Protein AF-A0A961USR7-F1 (afdb_monomer)

Mean predicted aligned error: 4.66 Å

Secondary structure (DSSP, 8-state):
-HHHHHHHHHTT-----EEEE-HHHHH-HHHHHHHHHHHHHTT-SEEEE---SSHHHHHHHHHHS-SEEEEE--TTSSS----HHHHHHHT-SEEE-TTHHHHHHHHHHHHHHHHHHHT-HHHHHHTSPPHHHHHHHTTHHHHHHHHHTT-S----

Foldseek 3Di:
DLLVVVVVCVVPNDDAAEDEDACCVVPNLVVLLVVQQVSVVSPHQEYEYPQDQDLVSLLVSQVSHDHAYEAEDEVVGRDDPDDPVSSVVSPHPYYDHPCPVVVVVVVLVVQLVVCVVVVPPPSNVVSDDDPVVVCVVVCVVVVCVVCVVVCPDDDD

Sequence (156 aa):
RIRAAVDARNEGTDILILARTDARHEHGLGEAISRAAKFRELGADILFVEAPKSVDEMRTICSELPGWQMANIVEGGETPDLSADELQDIGYVIAAYPLSLMAAAMRAMTGVLGALRDGDTQARQSMLMDFAELRQRVGFEDYYEQSARYRSSARD

Solvent-accessible surface area (backbone atoms only — not comparable to full-atom values): 9064 Å² total; per-residue (Å²): 107,64,49,60,53,40,53,58,31,73,75,76,50,97,72,86,44,72,41,76,40,66,40,25,83,85,63,34,63,68,52,25,50,54,50,48,46,51,38,38,77,45,58,37,52,31,38,28,70,46,67,42,73,38,71,66,51,48,36,48,50,46,72,75,42,84,74,42,34,40,46,72,43,46,89,92,52,64,27,70,86,65,54,73,68,58,40,42,76,51,52,36,79,43,76,42,60,85,50,57,66,57,53,53,50,51,53,51,52,53,51,45,52,49,23,61,76,72,67,37,61,66,66,34,57,74,74,52,78,55,72,67,59,48,42,55,76,74,40,52,61,64,52,51,61,62,49,58,82,68,62,87,67,83,85,131

pLDDT: mean 95.27, std 7.88, range [44.53, 98.62]

Nearest PDB structures (foldseek):
  4iqe-assembly1_A  TM=8.958E-01  e=7.837E-12  Bacillus anthracis
  4iqd-assembly1_A  TM=8.641E-01  e=2.434E-11  Bacillus anthracis
  1oqf-assembly1_A  TM=8.936E-01  e=8.049E-11  Escherichia coli
  4iqe-assembly1_B  TM=9.123E-01  e=1.511E-10  Bacillus anthracis
  6t4v-assembly1_C  TM=8.775E-01  e=1.825E-10  Pseudomonas aeruginosa PAO1

Structure (mmCIF, N/CA/C/O backbone):
data_AF-A0A961USR7-F1
#
_entry.id   AF-A0A961USR7-F1
#
loop_
_atom_site.group_PDB
_atom_site.id
_atom_site.type_symbol
_atom_site.label_atom_id
_atom_site.label_alt_id
_atom_site.label_comp_id
_atom_site.label_asym_id
_atom_site.label_entity_id
_atom_site.label_seq_id
_atom_site.pdbx_PDB_ins_code
_atom_site.Cartn_x
_atom_site.Cartn_y
_atom_site.Cartn_z
_atom_site.occupancy
_atom_site.B_iso_or_equiv
_atom_site.auth_seq_id
_atom_site.auth_comp_id
_atom_site.auth_asym_id
_atom_site.auth_atom_id
_atom_site.pdbx_PDB_model_num
ATOM 1 N N . ARG A 1 1 ? -8.220 14.836 14.916 1.00 97.06 1 ARG A N 1
ATOM 2 C CA . ARG A 1 1 ? -7.868 14.395 13.544 1.00 97.06 1 ARG A CA 1
ATOM 3 C C . ARG A 1 1 ? -8.864 13.356 13.048 1.00 97.06 1 ARG A C 1
ATOM 5 O O . ARG A 1 1 ? -9.674 13.727 12.223 1.00 97.06 1 ARG A O 1
ATOM 12 N N . ILE A 1 2 ? -8.900 12.142 13.611 1.00 98.06 2 ILE A N 1
ATOM 13 C CA . ILE A 1 2 ? -9.822 11.075 13.159 1.00 98.06 2 ILE A CA 1
ATOM 14 C C . ILE A 1 2 ? -11.286 11.511 13.197 1.00 98.06 2 ILE A C 1
ATOM 16 O O . ILE A 1 2 ? -11.930 11.485 12.161 1.00 98.06 2 ILE A O 1
ATOM 20 N N . ARG A 1 3 ? -11.773 12.014 14.342 1.00 98.06 3 ARG A N 1
ATOM 21 C CA . ARG A 1 3 ? -13.155 12.512 14.449 1.00 98.06 3 ARG A CA 1
ATOM 22 C C . ARG A 1 3 ? -13.490 13.556 13.381 1.00 98.06 3 ARG A C 1
ATOM 24 O O . ARG A 1 3 ? -14.493 13.418 12.715 1.00 98.06 3 ARG A O 1
ATOM 31 N N . ALA A 1 4 ? -12.601 14.521 13.148 1.00 98.12 4 ALA A N 1
ATOM 32 C CA . ALA A 1 4 ? -12.808 15.538 12.115 1.00 98.12 4 ALA A CA 1
ATOM 33 C C . ALA A 1 4 ? -12.888 14.944 10.693 1.00 98.12 4 ALA A C 1
ATOM 35 O O . ALA A 1 4 ? -13.681 15.412 9.888 1.00 98.12 4 ALA A O 1
ATOM 36 N N . ALA A 1 5 ? -12.096 13.910 10.383 1.00 98.19 5 ALA A N 1
ATOM 37 C CA . ALA A 1 5 ? -12.172 13.219 9.093 1.00 98.19 5 ALA A CA 1
ATOM 38 C C . ALA A 1 5 ? -13.467 12.397 8.954 1.00 98.19 5 ALA A C 1
ATOM 40 O O . ALA A 1 5 ? -14.070 12.371 7.887 1.00 98.19 5 ALA A O 1
ATOM 41 N N . VAL A 1 6 ? -13.908 11.765 10.044 1.00 98.19 6 VAL A N 1
ATOM 42 C CA . VAL A 1 6 ? -15.180 11.034 10.113 1.00 98.19 6 VAL A CA 1
ATOM 43 C C . VAL A 1 6 ? -16.370 11.981 9.965 1.00 98.19 6 VAL A C 1
ATOM 45 O O . VAL A 1 6 ? -17.275 11.683 9.192 1.00 98.19 6 VAL A O 1
ATOM 48 N N . ASP A 1 7 ? -16.354 13.129 10.645 1.00 97.88 7 ASP A N 1
ATOM 49 C CA . ASP A 1 7 ? -17.393 14.155 10.536 1.00 97.88 7 ASP A CA 1
ATOM 50 C C . ASP A 1 7 ? -17.496 14.650 9.083 1.00 97.88 7 ASP A C 1
ATOM 52 O O . ASP A 1 7 ? -18.576 14.604 8.504 1.00 97.88 7 ASP A O 1
ATOM 56 N N . ALA A 1 8 ? -16.362 14.985 8.451 1.00 97.25 8 ALA A N 1
ATOM 57 C CA . ALA A 1 8 ? -16.320 15.409 7.049 1.00 97.25 8 ALA A CA 1
ATOM 58 C C . ALA A 1 8 ? -16.813 14.325 6.071 1.00 97.25 8 ALA A C 1
ATOM 60 O O . ALA A 1 8 ? -17.526 14.624 5.115 1.00 97.25 8 ALA A O 1
ATOM 61 N N . ARG A 1 9 ? -16.481 13.047 6.304 1.00 97.19 9 ARG A N 1
ATOM 62 C CA . ARG A 1 9 ? -17.043 11.935 5.519 1.00 97.19 9 ARG A CA 1
ATOM 63 C C . ARG A 1 9 ? -18.568 11.892 5.656 1.00 97.19 9 ARG A C 1
ATOM 65 O O . ARG A 1 9 ? -19.274 11.784 4.656 1.00 97.19 9 ARG A O 1
ATOM 72 N N . ASN A 1 10 ? -19.077 12.015 6.881 1.00 96.62 10 ASN A N 1
ATOM 73 C CA . ASN A 1 10 ? -20.507 11.920 7.179 1.00 96.62 10 ASN A CA 1
ATOM 74 C C . ASN A 1 10 ? -21.339 13.092 6.606 1.00 96.62 10 ASN A C 1
ATOM 76 O O . ASN A 1 10 ? -22.565 13.001 6.595 1.00 96.62 10 ASN A O 1
ATOM 80 N N . GLU A 1 11 ? -20.710 14.152 6.083 1.00 97.38 11 GLU A N 1
ATOM 81 C CA . GLU A 1 11 ? -21.374 15.234 5.334 1.00 97.38 11 GLU A CA 1
ATOM 82 C C . GLU A 1 11 ? -21.745 14.850 3.885 1.00 97.38 11 GLU A C 1
ATOM 84 O O . GLU A 1 11 ? -22.398 15.630 3.193 1.00 97.38 11 GLU A O 1
ATOM 89 N N . GLY A 1 12 ? -21.385 13.643 3.425 1.00 95.25 12 GLY A N 1
ATOM 90 C CA . GLY A 1 12 ? -21.848 13.087 2.144 1.00 95.25 12 GLY A CA 1
ATOM 91 C C . GLY A 1 12 ? -20.755 12.515 1.240 1.00 95.25 12 GLY A C 1
ATOM 92 O O . GLY A 1 12 ? -20.997 12.328 0.050 1.00 95.25 12 GLY A O 1
ATOM 93 N N . THR A 1 13 ? -19.560 12.248 1.772 1.00 93.69 13 THR A N 1
ATOM 94 C CA . THR A 1 13 ? -18.461 11.648 1.003 1.00 93.69 13 THR A CA 1
ATOM 95 C C . THR A 1 13 ? -18.423 10.134 1.217 1.00 93.69 13 THR A C 1
ATOM 97 O O . THR A 1 13 ? -18.492 9.669 2.352 1.00 93.69 13 THR A O 1
ATOM 100 N N . ASP A 1 14 ? -18.245 9.366 0.143 1.00 95.06 14 ASP A N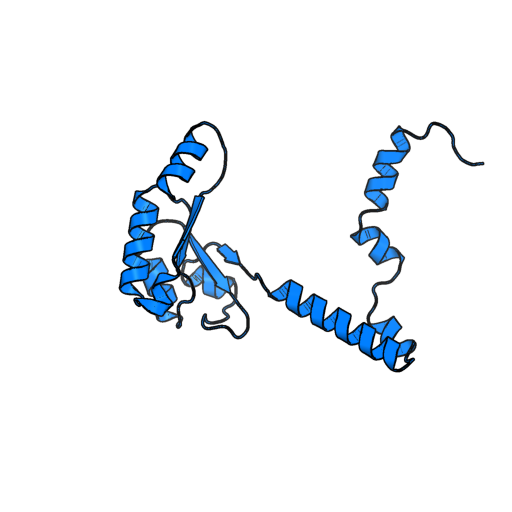 1
ATOM 101 C CA . ASP A 1 14 ? -18.074 7.909 0.195 1.00 95.06 14 ASP A CA 1
ATOM 102 C C . ASP A 1 14 ? -16.582 7.531 0.192 1.00 95.06 14 ASP A C 1
ATOM 104 O O . ASP A 1 14 ? -15.994 7.216 -0.843 1.00 95.06 14 ASP A O 1
ATOM 108 N N . ILE A 1 15 ? -15.931 7.669 1.352 1.00 97.19 15 ILE A N 1
ATOM 109 C CA . ILE A 1 15 ? -14.518 7.305 1.561 1.00 97.19 15 ILE A CA 1
ATOM 110 C C . ILE A 1 15 ? -14.340 6.502 2.847 1.00 97.19 15 ILE A C 1
ATOM 112 O O . ILE A 1 15 ? -15.050 6.713 3.828 1.00 97.19 15 ILE A O 1
ATOM 116 N N . LEU A 1 16 ? -13.332 5.631 2.874 1.00 97.19 16 LEU A N 1
ATOM 117 C CA . LEU A 1 16 ? -12.905 4.942 4.092 1.00 97.19 16 LEU A CA 1
ATOM 118 C C . LEU A 1 16 ? -11.881 5.779 4.864 1.00 97.19 16 LEU A C 1
ATOM 120 O O . LEU A 1 16 ? -10.992 6.401 4.279 1.00 97.19 16 LEU A O 1
ATOM 124 N N . ILE A 1 17 ? -11.973 5.757 6.193 1.00 98.25 17 ILE A N 1
ATOM 125 C CA . ILE A 1 17 ? -11.028 6.410 7.098 1.00 98.25 17 ILE A CA 1
ATOM 126 C C . ILE A 1 17 ? -10.056 5.372 7.651 1.00 98.25 17 ILE A C 1
ATOM 128 O O . ILE A 1 17 ? -10.408 4.558 8.507 1.00 98.25 17 ILE A O 1
ATOM 132 N N . LEU A 1 18 ? -8.805 5.450 7.198 1.00 98.38 18 LEU A N 1
ATOM 133 C CA . LEU A 1 18 ? -7.692 4.691 7.754 1.00 98.38 18 LEU A CA 1
ATOM 134 C C . LEU A 1 18 ? -6.983 5.496 8.845 1.00 98.38 18 LEU A C 1
ATOM 136 O O . LEU A 1 18 ? -6.546 6.625 8.618 1.00 98.38 18 LEU A O 1
ATOM 140 N N . ALA A 1 19 ? -6.827 4.901 10.026 1.00 98.38 19 ALA A N 1
ATOM 141 C CA . ALA A 1 19 ? -6.136 5.513 11.151 1.00 98.38 19 ALA A CA 1
ATOM 142 C C . ALA A 1 19 ? -4.829 4.779 11.480 1.00 98.38 19 ALA A C 1
ATOM 144 O O . ALA A 1 19 ? -4.834 3.621 11.899 1.00 98.38 19 ALA A O 1
ATOM 145 N N . ARG A 1 20 ? -3.710 5.494 11.315 1.00 98.50 20 ARG A N 1
ATOM 146 C CA . ARG A 1 20 ? -2.347 5.012 11.572 1.00 98.50 20 ARG A CA 1
ATOM 147 C C . ARG A 1 20 ? -1.842 5.427 12.952 1.00 98.50 20 ARG A C 1
ATOM 149 O O . ARG A 1 20 ? -2.028 6.578 13.355 1.00 98.50 20 ARG A O 1
ATOM 156 N N . THR A 1 21 ? -1.144 4.523 13.639 1.00 98.31 21 THR A N 1
ATOM 157 C CA . THR A 1 21 ? -0.298 4.849 14.796 1.00 98.31 21 THR A CA 1
ATOM 158 C C . THR A 1 21 ? 1.123 4.323 14.623 1.00 98.31 21 THR A C 1
ATOM 160 O O . THR A 1 21 ? 1.326 3.159 14.297 1.00 98.31 21 THR A O 1
ATOM 163 N N . ASP A 1 22 ? 2.096 5.182 14.917 1.00 98.00 22 ASP A N 1
ATOM 164 C CA . ASP A 1 22 ? 3.530 4.867 14.974 1.00 98.00 22 ASP A CA 1
ATOM 165 C C . ASP A 1 22 ? 4.019 4.662 16.418 1.00 98.00 22 ASP A C 1
ATOM 167 O O . ASP A 1 22 ? 5.209 4.502 16.682 1.00 98.00 22 ASP A O 1
ATOM 171 N N . ALA A 1 23 ? 3.092 4.655 17.385 1.00 98.06 23 ALA A N 1
ATOM 172 C CA . ALA A 1 23 ? 3.406 4.603 18.812 1.00 98.06 23 ALA A CA 1
ATOM 173 C C . ALA A 1 23 ? 4.173 3.345 19.222 1.00 98.06 23 ALA A C 1
ATOM 175 O O . ALA A 1 23 ? 4.816 3.338 20.269 1.00 98.06 23 ALA A O 1
ATOM 176 N N . ARG A 1 24 ? 4.129 2.296 18.397 1.00 97.50 24 ARG A N 1
ATOM 177 C CA . ARG A 1 24 ? 4.802 1.039 18.674 1.00 97.50 24 ARG A CA 1
ATOM 178 C C . ARG A 1 24 ? 6.292 1.259 18.938 1.00 97.50 24 ARG A C 1
ATOM 180 O O . ARG A 1 24 ? 6.814 0.688 19.893 1.00 97.50 24 ARG A O 1
ATOM 187 N N . HIS A 1 25 ? 6.974 2.046 18.103 1.00 93.56 25 HIS A N 1
ATOM 188 C CA . HIS A 1 25 ? 8.433 2.177 18.163 1.00 93.56 25 HIS A CA 1
ATOM 189 C C . HIS A 1 25 ? 8.904 2.851 19.463 1.00 93.56 25 HIS A C 1
ATOM 191 O O . HIS A 1 25 ? 9.819 2.354 20.114 1.00 93.56 25 HIS A O 1
ATOM 197 N N . GLU A 1 26 ? 8.249 3.943 19.867 1.00 96.00 26 GLU A N 1
ATOM 198 C CA . GLU A 1 26 ? 8.655 4.759 21.024 1.00 96.00 26 GLU A CA 1
ATOM 199 C C . GLU A 1 26 ? 7.975 4.360 22.342 1.00 96.00 26 GLU A C 1
ATOM 201 O O . GLU A 1 26 ? 8.520 4.601 23.419 1.00 96.00 26 GLU A O 1
ATOM 206 N N . HIS A 1 27 ? 6.778 3.772 22.282 1.00 97.44 27 HIS A N 1
ATOM 207 C CA . HIS A 1 27 ? 5.937 3.516 23.457 1.00 97.44 27 HIS A CA 1
ATOM 208 C C . HIS A 1 27 ? 5.529 2.045 23.627 1.00 97.44 27 HIS A C 1
ATOM 210 O O . HIS A 1 27 ? 4.887 1.694 24.617 1.00 97.44 27 HIS A O 1
ATOM 216 N N . GLY A 1 28 ? 5.912 1.172 22.693 1.00 97.88 28 GLY A N 1
ATOM 217 C CA . GLY A 1 28 ? 5.622 -0.257 22.741 1.00 97.88 28 GLY A CA 1
ATOM 218 C C . GLY A 1 28 ? 4.243 -0.641 22.197 1.00 97.88 28 GLY A C 1
ATOM 219 O O . GLY A 1 28 ? 3.403 0.196 21.862 1.00 97.88 28 GLY A O 1
ATOM 220 N N . LEU A 1 29 ? 4.017 -1.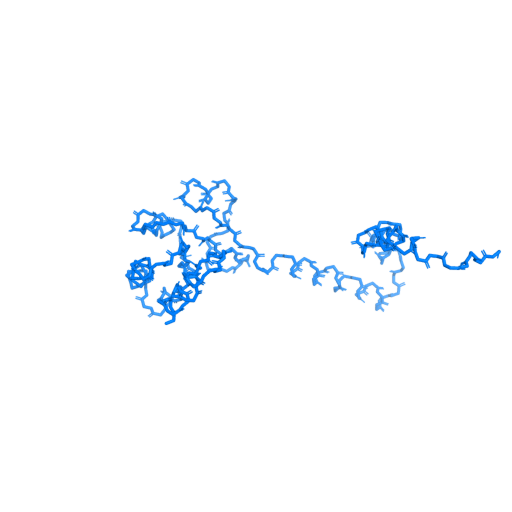955 22.094 1.00 98.25 29 LEU A N 1
ATOM 221 C CA . LEU A 1 29 ? 2.831 -2.528 21.451 1.00 98.25 29 LEU A CA 1
ATOM 222 C C . LEU A 1 29 ? 1.521 -2.161 22.164 1.00 98.25 29 LEU A C 1
ATOM 224 O O . LEU A 1 29 ? 0.557 -1.786 21.504 1.00 98.25 29 LEU A O 1
ATOM 228 N N . GLY A 1 30 ? 1.492 -2.224 23.499 1.00 98.19 30 GLY A N 1
ATOM 229 C CA . GLY A 1 30 ? 0.273 -1.962 24.274 1.00 98.19 30 GLY A CA 1
ATOM 230 C C . GLY A 1 30 ? -0.269 -0.541 24.089 1.00 98.19 30 GLY A C 1
ATOM 231 O O . GLY A 1 30 ? -1.469 -0.354 23.902 1.00 98.19 30 GLY A O 1
ATOM 232 N N . GLU A 1 31 ? 0.611 0.466 24.055 1.00 98.44 31 GLU A N 1
ATOM 233 C CA . GLU A 1 31 ? 0.211 1.851 23.766 1.00 98.44 31 GLU A CA 1
ATOM 234 C C . GLU A 1 31 ? -0.307 1.993 22.327 1.00 98.44 31 GLU A C 1
ATOM 236 O O . GLU A 1 31 ? -1.295 2.687 22.083 1.00 98.44 31 GLU A O 1
ATOM 241 N N . ALA A 1 32 ? 0.325 1.316 21.364 1.00 98.56 32 ALA A N 1
ATOM 242 C CA . ALA A 1 32 ? -0.120 1.329 19.975 1.00 98.56 32 ALA A CA 1
ATOM 243 C C . ALA A 1 32 ? -1.524 0.720 19.815 1.00 98.56 32 ALA A C 1
ATOM 245 O O . ALA A 1 32 ? -2.381 1.325 19.168 1.00 98.56 32 ALA A O 1
ATOM 246 N N . ILE A 1 33 ? -1.791 -0.415 20.468 1.00 98.50 33 ILE A N 1
ATOM 247 C CA . ILE A 1 33 ? -3.116 -1.048 20.501 1.00 98.50 33 ILE A CA 1
ATOM 248 C C . ILE A 1 33 ? -4.134 -0.123 21.180 1.00 98.50 33 ILE A C 1
ATOM 250 O O . ILE A 1 33 ? -5.184 0.148 20.605 1.00 98.50 33 ILE A O 1
ATOM 254 N N . SER A 1 34 ? -3.812 0.454 22.341 1.00 98.44 34 SER A N 1
ATOM 255 C CA . SER A 1 34 ? -4.692 1.407 23.039 1.00 98.44 34 SER A CA 1
ATOM 256 C C . SER A 1 34 ? -5.088 2.595 22.148 1.00 98.44 34 SER A C 1
ATOM 258 O O . SER A 1 34 ? -6.269 2.944 22.027 1.00 98.44 34 SER A O 1
ATOM 260 N N . ARG A 1 35 ? -4.121 3.186 21.431 1.00 98.38 35 ARG A N 1
ATOM 261 C CA . ARG A 1 35 ? -4.387 4.270 20.472 1.00 98.38 35 ARG A CA 1
ATOM 262 C C . ARG A 1 35 ? -5.251 3.798 19.305 1.00 98.38 35 ARG A C 1
ATOM 264 O O . ARG A 1 35 ? -6.215 4.481 18.971 1.00 98.38 35 ARG A O 1
ATOM 271 N N . ALA A 1 36 ? -4.950 2.646 18.711 1.00 98.44 36 ALA A N 1
ATOM 272 C CA . ALA A 1 36 ? -5.722 2.097 17.597 1.00 98.44 36 ALA A CA 1
ATOM 273 C C . ALA A 1 36 ? -7.169 1.748 17.999 1.00 98.44 36 ALA A C 1
ATOM 275 O O . ALA A 1 36 ? -8.105 2.069 17.265 1.00 98.44 36 ALA A O 1
ATOM 276 N N . ALA A 1 37 ? -7.387 1.207 19.198 1.00 98.38 37 ALA A N 1
ATOM 277 C CA . ALA A 1 37 ? -8.724 1.000 19.750 1.00 98.38 37 ALA A CA 1
ATOM 278 C C . ALA A 1 37 ? -9.471 2.335 19.874 1.00 98.38 37 ALA A C 1
ATOM 280 O O . ALA A 1 37 ? -10.612 2.465 19.420 1.00 98.38 37 ALA A O 1
ATOM 281 N N . LYS A 1 38 ? -8.794 3.383 20.371 1.00 98.38 38 LYS A N 1
ATOM 282 C CA . LYS A 1 38 ? -9.389 4.721 20.434 1.00 98.38 38 LYS A CA 1
ATOM 283 C C . LYS A 1 38 ? -9.729 5.271 19.052 1.00 98.38 38 LYS A C 1
ATOM 285 O O . LYS A 1 38 ? -10.726 5.969 18.892 1.00 98.38 38 LYS A O 1
ATOM 290 N N . PHE A 1 39 ? -8.919 4.974 18.043 1.00 98.50 39 PHE A N 1
ATOM 291 C CA . PHE A 1 39 ? -9.180 5.387 16.668 1.00 98.50 39 PHE A CA 1
ATOM 292 C C . PHE A 1 39 ? -10.455 4.749 16.121 1.00 98.50 39 PHE A C 1
ATOM 294 O O . PHE A 1 39 ? -11.260 5.441 15.493 1.00 98.50 39 PHE A O 1
ATOM 301 N N . ARG A 1 40 ? -10.679 3.470 16.434 1.00 98.25 40 ARG A N 1
ATOM 302 C CA . ARG A 1 40 ? -11.912 2.763 16.091 1.00 98.25 40 ARG A CA 1
ATOM 303 C C . ARG A 1 40 ? -13.134 3.350 16.791 1.00 98.25 40 ARG A C 1
ATOM 305 O O . ARG A 1 40 ? -14.136 3.594 16.128 1.00 98.25 40 ARG A O 1
ATOM 312 N N . GLU A 1 41 ? -13.042 3.664 18.084 1.00 98.12 41 GLU A N 1
ATOM 313 C CA . GLU A 1 41 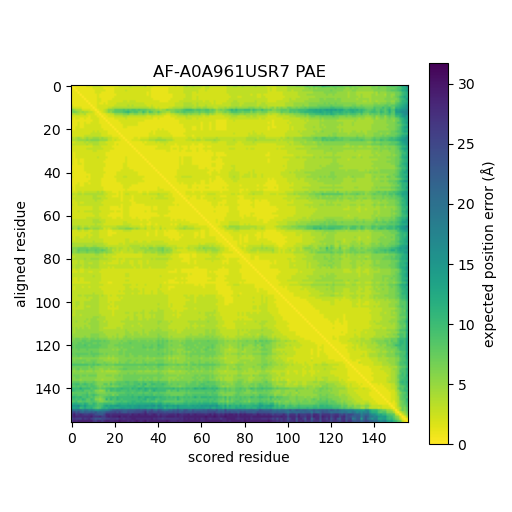? -14.118 4.359 18.817 1.00 98.12 41 GLU A CA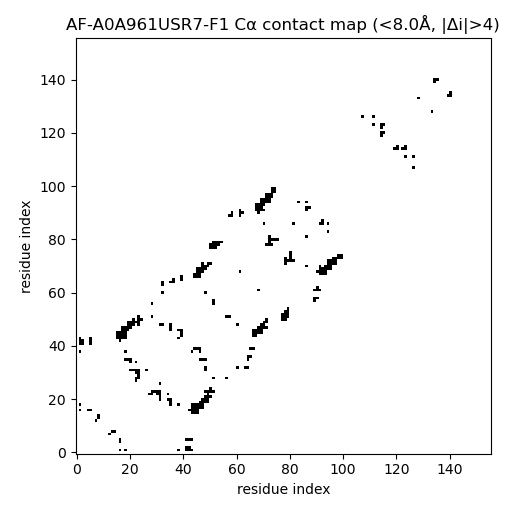 1
ATOM 314 C C . GLU A 1 41 ? -14.471 5.723 18.206 1.00 98.12 41 GLU A C 1
ATOM 316 O O . GLU A 1 41 ? -15.608 6.180 18.294 1.00 98.12 41 GLU A O 1
ATOM 321 N N . LEU A 1 42 ? -13.491 6.395 17.594 1.00 98.31 42 LEU A N 1
ATOM 322 C CA . LEU A 1 42 ? -13.688 7.672 16.910 1.00 98.31 42 LEU A CA 1
ATOM 323 C C . LEU A 1 42 ? -14.258 7.526 15.492 1.00 98.31 42 LEU A C 1
ATOM 325 O O . LEU A 1 42 ? -14.458 8.549 14.840 1.00 98.31 42 LEU A O 1
ATOM 329 N N . GLY A 1 43 ? -14.526 6.301 15.035 1.00 97.75 43 GLY A N 1
ATOM 330 C CA . GLY A 1 43 ? -15.188 6.013 13.764 1.00 97.75 43 GLY A CA 1
ATOM 331 C C . GLY A 1 43 ? -14.257 5.663 12.604 1.00 97.75 43 GLY A C 1
ATOM 332 O O . GLY A 1 43 ? -14.722 5.658 11.469 1.00 97.75 43 GLY A O 1
ATOM 333 N N . ALA A 1 44 ? -12.970 5.382 12.854 1.00 98.31 44 ALA A N 1
ATOM 334 C CA . ALA A 1 44 ? -12.084 4.862 11.811 1.00 98.31 44 ALA A CA 1
ATOM 335 C C . ALA A 1 44 ? -12.562 3.486 11.316 1.00 98.31 44 ALA A C 1
ATOM 337 O O . ALA A 1 44 ? -12.977 2.640 12.117 1.00 98.31 44 ALA A O 1
ATOM 338 N N . ASP A 1 45 ? -12.483 3.257 10.007 1.00 97.81 45 ASP A N 1
ATOM 339 C CA . ASP A 1 45 ? -12.908 2.012 9.359 1.00 97.81 45 ASP A CA 1
ATOM 340 C C . ASP A 1 45 ? -11.762 0.995 9.314 1.00 97.81 45 ASP A C 1
ATOM 342 O O . ASP A 1 45 ? -11.965 -0.188 9.592 1.00 97.81 45 ASP A O 1
ATOM 346 N N . ILE A 1 46 ? -10.553 1.483 9.014 1.00 98.56 46 ILE A N 1
ATOM 347 C CA . ILE A 1 46 ? -9.331 0.685 8.897 1.00 98.56 46 ILE A CA 1
ATOM 348 C C . ILE A 1 46 ? -8.327 1.147 9.954 1.00 98.56 46 ILE A C 1
ATOM 350 O O . ILE A 1 46 ? -8.114 2.347 10.156 1.00 98.56 46 ILE A O 1
ATOM 354 N N . LEU A 1 47 ? -7.682 0.194 10.615 1.00 98.62 47 LEU A N 1
ATOM 355 C CA . LEU A 1 47 ? -6.634 0.419 11.596 1.00 98.62 47 LEU A CA 1
ATOM 356 C C . LEU A 1 47 ? -5.285 -0.022 11.042 1.00 98.62 47 LEU A C 1
ATOM 358 O O . LEU A 1 47 ? -5.148 -1.087 10.442 1.00 98.62 47 LEU A O 1
ATOM 362 N N . PHE A 1 48 ? -4.276 0.801 11.294 1.00 98.44 48 PHE A N 1
ATOM 363 C CA . PHE A 1 48 ? -2.904 0.542 10.897 1.00 98.44 48 PHE A CA 1
ATOM 364 C C . PHE A 1 48 ? -1.973 0.788 12.088 1.00 98.44 48 PHE A C 1
ATOM 366 O O . PHE A 1 48 ? -1.671 1.929 12.448 1.00 98.44 48 PHE A O 1
ATOM 373 N N . VAL A 1 49 ? -1.529 -0.301 12.714 1.00 98.25 49 VAL A N 1
ATOM 374 C CA . VAL A 1 49 ? -0.461 -0.277 13.718 1.00 98.25 49 VAL A CA 1
ATOM 375 C C . VAL A 1 49 ? 0.860 -0.475 12.989 1.00 98.25 49 VAL A C 1
ATOM 377 O O . VAL A 1 49 ? 1.101 -1.545 12.434 1.00 98.25 49 VAL A O 1
ATOM 380 N N . GLU A 1 50 ? 1.686 0.568 12.950 1.00 97.31 50 GLU A N 1
ATOM 381 C CA . GLU A 1 50 ? 2.936 0.533 12.196 1.00 97.31 50 GLU A CA 1
ATOM 382 C C . GLU A 1 50 ? 4.004 -0.320 12.886 1.00 97.31 50 GLU A C 1
ATOM 384 O O . GLU A 1 50 ? 4.145 -0.317 14.113 1.00 97.31 50 GLU A O 1
ATOM 389 N N . ALA A 1 51 ? 4.781 -0.998 12.039 1.00 95.12 51 ALA A N 1
ATOM 390 C CA . ALA A 1 51 ? 6.003 -1.713 12.379 1.00 95.12 51 ALA A CA 1
ATOM 391 C C . ALA A 1 51 ? 5.887 -2.707 13.551 1.00 95.12 51 ALA A C 1
ATOM 393 O O . ALA A 1 51 ? 6.657 -2.569 14.495 1.00 95.12 51 ALA A O 1
ATOM 394 N N . PRO A 1 52 ? 4.986 -3.709 13.566 1.00 97.12 52 PRO A N 1
ATOM 395 C CA . PRO A 1 52 ? 5.111 -4.834 14.507 1.00 97.12 52 PRO A CA 1
ATOM 396 C C . PRO A 1 52 ? 6.417 -5.618 14.244 1.00 97.12 52 PRO A C 1
ATOM 398 O O . PRO A 1 52 ? 6.756 -5.833 13.092 1.00 97.12 52 PRO A O 1
ATOM 401 N N . LYS A 1 53 ? 7.180 -6.055 15.268 1.00 97.06 53 LYS A N 1
ATOM 402 C CA . LYS A 1 53 ? 8.489 -6.761 15.061 1.00 97.06 53 LYS A CA 1
ATOM 403 C C . LYS A 1 53 ? 8.364 -8.281 14.933 1.00 97.06 53 LYS A C 1
ATOM 405 O O . LYS A 1 53 ? 9.368 -8.951 14.706 1.00 97.06 53 LYS A O 1
ATOM 410 N N . SER A 1 54 ? 7.190 -8.864 15.150 1.00 98.00 54 SER A N 1
ATOM 411 C CA . SER A 1 54 ? 7.033 -10.317 15.065 1.00 98.00 54 SER A CA 1
ATOM 412 C C . SER A 1 54 ? 5.633 -10.718 14.635 1.00 98.00 54 SER A C 1
ATOM 414 O O . SER A 1 54 ? 4.672 -9.966 14.798 1.00 98.00 54 SER A O 1
ATOM 416 N N . VAL A 1 55 ? 5.525 -11.948 14.135 1.00 98.38 55 VAL A N 1
ATOM 417 C CA . VAL A 1 55 ? 4.243 -12.569 13.786 1.00 98.38 55 VAL A CA 1
ATOM 418 C C . VAL A 1 55 ? 3.319 -12.657 15.007 1.00 98.38 55 VAL A C 1
ATOM 420 O O . VAL A 1 55 ? 2.108 -12.513 14.877 1.00 98.38 55 VAL A O 1
ATOM 423 N N . ASP A 1 56 ? 3.873 -12.833 16.208 1.00 98.62 56 ASP A N 1
ATOM 424 C CA . ASP A 1 56 ? 3.074 -12.862 17.435 1.00 98.62 56 ASP A CA 1
ATOM 425 C C . ASP A 1 56 ? 2.481 -11.490 17.757 1.00 98.62 56 ASP A C 1
ATOM 427 O O . ASP A 1 56 ? 1.301 -11.408 18.077 1.00 98.62 56 ASP A O 1
ATOM 431 N N . GLU A 1 57 ? 3.238 -10.398 17.593 1.00 98.50 57 GLU A N 1
ATOM 432 C CA . GLU A 1 57 ? 2.667 -9.052 17.739 1.00 98.50 57 GLU A CA 1
ATOM 433 C C . GLU A 1 57 ? 1.578 -8.786 16.694 1.00 98.50 57 GLU A C 1
ATOM 435 O O . GLU A 1 57 ? 0.538 -8.220 17.021 1.00 98.50 57 GLU A O 1
ATOM 440 N N . MET A 1 58 ? 1.796 -9.224 15.452 1.00 98.56 58 MET A N 1
ATOM 441 C CA . MET A 1 58 ? 0.821 -9.124 14.363 1.00 98.56 58 MET A CA 1
ATOM 442 C C . MET A 1 58 ? -0.490 -9.856 14.692 1.00 98.56 58 MET A C 1
ATOM 444 O O . MET A 1 58 ? -1.573 -9.293 14.510 1.00 98.56 58 MET A O 1
ATOM 448 N N . ARG A 1 59 ? -0.405 -11.075 15.244 1.00 98.62 59 ARG A N 1
ATOM 449 C CA . ARG A 1 59 ? -1.568 -11.828 15.744 1.00 98.62 59 ARG A CA 1
ATOM 450 C C . ARG A 1 59 ? -2.248 -11.117 16.905 1.00 98.62 59 ARG A C 1
ATOM 452 O O . ARG A 1 59 ? -3.469 -10.987 16.888 1.00 98.62 59 ARG A O 1
ATOM 459 N N . THR A 1 60 ? -1.483 -10.613 17.874 1.00 98.62 60 THR A N 1
ATOM 460 C CA . THR A 1 60 ? -2.029 -9.851 19.005 1.00 98.62 60 THR A CA 1
ATOM 461 C C . THR A 1 60 ? -2.823 -8.643 18.511 1.00 98.62 60 THR A C 1
ATOM 463 O O . THR A 1 60 ? -3.982 -8.496 18.887 1.00 98.62 60 THR A O 1
ATOM 466 N N . ILE A 1 61 ? -2.259 -7.844 17.596 1.00 98.50 61 ILE A N 1
ATOM 467 C CA . ILE A 1 61 ? -2.927 -6.683 16.981 1.00 98.50 61 ILE A CA 1
ATOM 468 C C . ILE A 1 61 ? -4.265 -7.089 16.358 1.00 98.50 61 ILE A C 1
ATOM 470 O O . ILE A 1 61 ? -5.281 -6.458 16.648 1.00 98.50 61 ILE A O 1
ATOM 474 N N . CYS A 1 62 ? -4.282 -8.133 15.525 1.00 98.25 62 CYS A N 1
ATOM 475 C CA . CYS A 1 62 ? -5.503 -8.573 14.844 1.00 98.25 62 CYS A CA 1
ATOM 476 C C . CYS A 1 62 ? -6.534 -9.183 15.805 1.00 98.25 62 CYS A C 1
ATOM 478 O O . CYS A 1 62 ? -7.732 -9.053 15.574 1.00 98.25 62 CYS A O 1
ATOM 480 N N . SER A 1 63 ? -6.088 -9.814 16.895 1.00 98.00 63 SER A N 1
ATOM 481 C CA . SER A 1 63 ? -6.976 -10.421 17.893 1.00 98.00 63 SER A CA 1
ATOM 482 C C . SER A 1 63 ? -7.580 -9.419 18.885 1.00 98.00 63 SER A C 1
ATOM 484 O O . SER A 1 63 ? -8.717 -9.599 19.315 1.00 98.00 63 SER A O 1
ATOM 486 N N . GLU A 1 64 ? -6.843 -8.367 19.255 1.00 97.69 64 GLU A N 1
ATOM 487 C CA . GLU A 1 64 ? -7.264 -7.406 20.283 1.00 97.69 64 GLU A CA 1
ATOM 488 C C . GLU A 1 64 ? -8.030 -6.209 19.706 1.00 97.69 64 GLU A C 1
ATOM 490 O O . GLU A 1 64 ? -8.839 -5.595 20.406 1.00 97.69 64 GLU A O 1
ATOM 495 N N . LEU A 1 65 ? -7.791 -5.856 18.439 1.00 97.50 65 LEU A N 1
ATOM 496 C CA . LEU A 1 65 ? -8.416 -4.694 17.814 1.00 97.50 65 LEU A CA 1
ATOM 497 C C . LEU A 1 65 ? -9.627 -5.075 16.957 1.00 97.50 65 LEU A C 1
ATOM 499 O O . LEU A 1 65 ? -9.496 -5.882 16.040 1.00 97.50 65 LEU A O 1
ATOM 503 N N . PRO A 1 66 ? -10.787 -4.425 17.149 1.00 93.69 66 PRO A N 1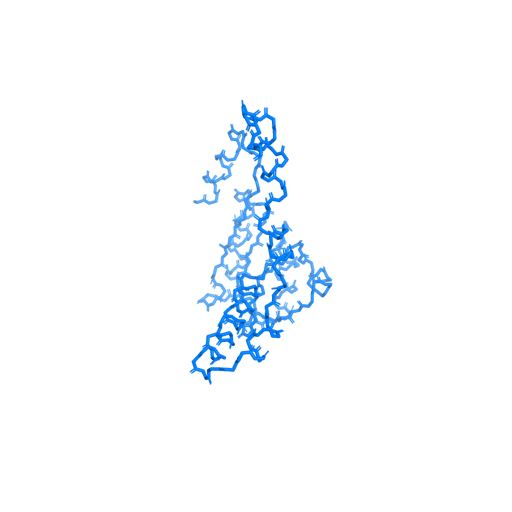
ATOM 504 C CA . PRO A 1 66 ? -11.910 -4.563 16.233 1.00 93.69 66 PRO A CA 1
ATOM 505 C C . PRO A 1 66 ? -11.702 -3.738 14.955 1.00 93.69 66 PRO A C 1
ATOM 507 O O . PRO A 1 66 ? -11.040 -2.702 14.965 1.00 93.69 66 PRO A O 1
ATOM 510 N N . GLY A 1 67 ? -12.380 -4.127 13.874 1.00 91.94 67 GLY A N 1
ATOM 511 C CA . GLY A 1 67 ? -12.321 -3.432 12.582 1.00 91.94 67 GLY A CA 1
ATOM 512 C C . GLY A 1 67 ? -11.423 -4.150 11.582 1.00 91.94 67 GLY A C 1
ATOM 513 O O . GLY A 1 67 ? -11.103 -5.314 11.782 1.00 91.94 67 GLY A O 1
ATOM 514 N N . TRP A 1 68 ? -11.075 -3.466 10.494 1.00 98.12 68 TRP A N 1
ATOM 515 C CA . TRP A 1 68 ? -10.189 -3.992 9.458 1.00 98.12 68 TRP A CA 1
ATOM 516 C C . TRP A 1 68 ? -8.750 -3.571 9.705 1.00 98.12 68 TRP A C 1
ATOM 518 O O . TRP A 1 68 ? -8.475 -2.391 9.916 1.00 98.12 68 TRP A O 1
ATOM 528 N N . GLN A 1 69 ? -7.829 -4.524 9.653 1.00 98.44 69 GLN A N 1
ATOM 529 C CA . GLN A 1 69 ? -6.415 -4.307 9.908 1.00 98.44 69 GLN A CA 1
ATOM 530 C C . GLN A 1 69 ? -5.667 -4.259 8.583 1.00 98.44 69 GLN A C 1
ATOM 532 O O . GLN A 1 69 ? -5.857 -5.101 7.699 1.00 98.44 69 GLN A O 1
ATOM 537 N N . MET A 1 70 ? -4.782 -3.275 8.474 1.00 98.38 70 MET A N 1
ATOM 538 C CA . MET A 1 70 ? -3.851 -3.144 7.367 1.00 98.38 70 MET A CA 1
ATOM 539 C C . MET A 1 70 ? -2.423 -3.445 7.829 1.00 98.38 70 MET A C 1
ATOM 541 O O . MET A 1 70 ? -1.957 -2.884 8.823 1.00 98.38 70 MET A O 1
ATOM 545 N N . ALA A 1 71 ? -1.731 -4.294 7.073 1.00 98.12 71 ALA A N 1
ATOM 546 C CA . ALA A 1 71 ? -0.298 -4.515 7.179 1.00 98.12 71 ALA A CA 1
ATOM 547 C C . ALA A 1 71 ? 0.449 -3.603 6.197 1.00 98.12 71 ALA A C 1
ATOM 549 O O . ALA A 1 71 ? 0.019 -3.390 5.061 1.00 98.12 71 ALA A O 1
ATOM 550 N N . ASN A 1 72 ? 1.586 -3.076 6.636 1.00 97.38 72 ASN A N 1
ATOM 551 C CA . ASN A 1 72 ? 2.525 -2.341 5.800 1.00 97.38 72 ASN A CA 1
ATOM 552 C C . ASN A 1 72 ? 3.825 -3.143 5.725 1.00 97.38 72 ASN A C 1
ATOM 554 O O . ASN A 1 72 ? 4.527 -3.282 6.730 1.00 97.38 72 ASN A O 1
ATOM 558 N N . ILE A 1 73 ? 4.105 -3.695 4.549 1.00 97.19 73 ILE A N 1
ATOM 559 C CA . ILE A 1 73 ? 5.259 -4.548 4.295 1.00 97.19 73 ILE A CA 1
ATOM 560 C C . ILE A 1 73 ? 6.320 -3.717 3.591 1.00 97.19 73 ILE A C 1
ATOM 562 O O . ILE A 1 73 ? 6.165 -3.299 2.446 1.00 97.19 73 ILE A O 1
ATOM 566 N N . VAL A 1 74 ? 7.398 -3.453 4.320 1.00 95.69 74 VAL A N 1
ATOM 567 C CA . VAL A 1 74 ? 8.589 -2.783 3.807 1.00 95.69 74 VAL A CA 1
ATOM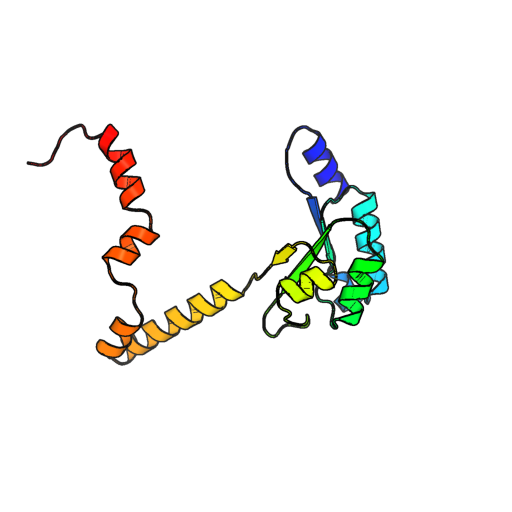 568 C C . VAL A 1 74 ? 9.704 -3.815 3.780 1.00 95.69 74 VAL A C 1
ATOM 570 O O . VAL A 1 74 ? 10.149 -4.261 4.838 1.00 95.69 74 VAL A O 1
ATOM 573 N N . GLU A 1 75 ? 10.158 -4.197 2.588 1.00 93.75 75 GLU A N 1
ATOM 574 C CA . GLU A 1 75 ? 11.190 -5.218 2.426 1.00 93.75 75 GLU A CA 1
ATOM 575 C C . GLU A 1 75 ? 12.496 -4.791 3.110 1.00 93.75 75 GLU A C 1
ATOM 577 O O . GLU A 1 75 ? 13.034 -3.710 2.859 1.00 93.75 75 GLU A O 1
ATOM 582 N N . GLY A 1 76 ? 13.012 -5.647 3.997 1.00 91.06 76 GLY A N 1
ATOM 583 C CA . GLY A 1 76 ? 14.183 -5.342 4.828 1.00 91.06 76 GLY A CA 1
ATOM 584 C C . GLY A 1 76 ? 13.907 -4.415 6.022 1.00 91.06 76 GLY A C 1
ATOM 585 O O . GLY A 1 76 ? 14.855 -3.973 6.671 1.00 91.06 76 GLY A O 1
ATOM 586 N N . GLY A 1 77 ? 12.638 -4.106 6.304 1.00 92.25 77 GLY A N 1
ATOM 587 C CA . GLY A 1 77 ? 12.201 -3.345 7.475 1.00 92.25 77 GLY A CA 1
ATOM 588 C C . GLY A 1 77 ? 12.080 -4.181 8.756 1.00 92.25 77 GLY A C 1
ATOM 589 O O . GLY A 1 77 ? 12.570 -5.304 8.848 1.00 92.25 77 GLY A O 1
ATOM 590 N N . GLU A 1 78 ? 11.421 -3.611 9.773 1.00 92.62 78 GLU A N 1
ATOM 591 C CA . GLU A 1 78 ? 11.197 -4.287 11.064 1.00 92.62 78 GLU A CA 1
ATOM 592 C C . GLU A 1 78 ? 10.053 -5.316 11.027 1.00 92.62 78 GLU A C 1
ATOM 594 O O . GLU A 1 78 ? 10.073 -6.277 11.797 1.00 92.62 78 GLU A O 1
ATOM 599 N N . THR A 1 79 ? 9.052 -5.099 10.168 1.00 96.12 79 THR A N 1
ATOM 600 C CA . THR A 1 79 ? 7.893 -5.989 10.024 1.00 96.12 79 THR A CA 1
ATOM 601 C C . THR A 1 79 ? 8.282 -7.263 9.277 1.00 96.12 79 THR A C 1
ATOM 603 O O . THR A 1 79 ? 8.895 -7.150 8.214 1.00 96.12 79 THR A O 1
ATOM 606 N N . PRO A 1 80 ? 7.910 -8.463 9.765 1.00 96.69 80 PRO A N 1
ATOM 607 C CA . PRO A 1 80 ? 8.082 -9.698 9.007 1.00 96.69 80 PRO A CA 1
ATOM 608 C C . PRO A 1 80 ? 7.447 -9.611 7.612 1.00 96.69 80 PRO A C 1
ATOM 610 O O . PRO A 1 80 ? 6.270 -9.276 7.479 1.00 96.69 80 PRO A O 1
ATOM 613 N N . ASP A 1 81 ? 8.236 -9.925 6.585 1.00 96.62 81 ASP A N 1
ATOM 614 C CA . ASP A 1 81 ? 7.801 -9.976 5.187 1.00 96.62 81 ASP A CA 1
ATOM 615 C C . ASP A 1 81 ? 7.098 -11.315 4.924 1.00 96.62 81 ASP A C 1
ATOM 617 O O . ASP A 1 81 ? 7.736 -12.333 4.648 1.00 96.62 81 ASP A O 1
ATOM 621 N N . LEU A 1 82 ? 5.784 -11.319 5.145 1.00 96.88 82 LEU A N 1
ATOM 622 C CA . LEU A 1 82 ? 4.911 -12.476 4.966 1.00 96.88 82 LEU A CA 1
ATOM 623 C C . LEU A 1 82 ? 4.154 -12.379 3.639 1.00 96.88 82 LEU A C 1
ATOM 625 O O . LEU A 1 82 ? 3.842 -11.289 3.149 1.00 96.88 82 LEU A O 1
ATOM 629 N N . SER A 1 83 ? 3.798 -13.535 3.085 1.00 96.69 83 SER A N 1
ATOM 630 C CA . SER A 1 83 ? 2.913 -13.610 1.925 1.00 96.69 83 SER A CA 1
ATOM 631 C C . SER A 1 83 ? 1.513 -13.068 2.239 1.00 96.69 83 SER A C 1
ATOM 633 O O . SER A 1 83 ? 1.085 -13.008 3.393 1.00 96.69 83 SER A O 1
ATOM 635 N N . ALA A 1 84 ? 0.768 -12.697 1.195 1.00 96.31 84 ALA A N 1
ATOM 636 C CA . ALA A 1 84 ? -0.611 -12.234 1.346 1.00 96.31 84 ALA A CA 1
ATOM 637 C C . ALA A 1 84 ? -1.505 -13.273 2.051 1.00 96.31 84 ALA A C 1
ATOM 639 O O . ALA A 1 84 ? -2.318 -12.890 2.890 1.00 96.31 84 ALA A O 1
ATOM 640 N N . ASP A 1 85 ? -1.305 -14.564 1.765 1.00 98.00 85 ASP A N 1
ATOM 641 C CA . ASP A 1 85 ? -2.052 -15.663 2.387 1.00 98.00 85 ASP A CA 1
ATOM 642 C C . ASP A 1 85 ? -1.730 -15.770 3.888 1.00 98.00 85 ASP A C 1
ATOM 644 O O . ASP A 1 85 ? -2.633 -15.838 4.716 1.00 98.00 85 ASP A O 1
ATOM 648 N N . GLU A 1 86 ? -0.453 -15.676 4.272 1.00 98.44 86 GLU A N 1
ATOM 649 C CA . GLU A 1 86 ? -0.052 -15.680 5.687 1.00 98.44 86 GLU A CA 1
ATOM 650 C C . GLU A 1 86 ? -0.585 -14.455 6.448 1.00 98.44 86 GLU A C 1
ATOM 652 O O . GLU A 1 86 ? -0.990 -14.563 7.607 1.00 98.44 86 GLU A O 1
ATOM 657 N N . LEU A 1 87 ? -0.606 -13.279 5.811 1.00 98.50 87 LEU A N 1
ATOM 658 C CA . LEU A 1 87 ? -1.202 -12.068 6.386 1.00 98.50 87 LEU A CA 1
ATOM 659 C C . LEU A 1 87 ? -2.714 -12.223 6.574 1.00 98.50 87 LEU A C 1
ATOM 661 O O . LEU A 1 87 ? -3.248 -11.809 7.608 1.00 98.50 87 LEU A O 1
ATOM 665 N N . GLN A 1 88 ? -3.389 -12.836 5.601 1.00 98.19 88 GLN A N 1
ATOM 666 C CA . GLN A 1 88 ? -4.813 -13.140 5.676 1.00 98.19 88 GLN A CA 1
ATOM 667 C C . GLN A 1 88 ? -5.113 -14.127 6.811 1.00 98.19 88 GLN A C 1
ATOM 669 O O . GLN A 1 88 ? -6.030 -13.879 7.594 1.00 98.19 88 GLN A O 1
ATOM 674 N N . ASP A 1 89 ? -4.310 -15.183 6.957 1.00 98.31 89 ASP A N 1
ATOM 675 C CA . ASP A 1 89 ? -4.434 -16.175 8.034 1.00 98.31 89 ASP A CA 1
ATOM 676 C C . ASP A 1 89 ? -4.260 -15.557 9.432 1.00 98.31 89 ASP A C 1
ATOM 678 O O . ASP A 1 89 ? -4.860 -16.016 10.406 1.00 98.31 89 ASP A O 1
ATOM 682 N N . ILE A 1 90 ? -3.455 -14.496 9.551 1.00 98.38 90 ILE A N 1
ATOM 683 C CA . ILE A 1 90 ? -3.292 -13.731 10.798 1.00 98.38 90 ILE A CA 1
ATOM 684 C C . ILE A 1 90 ? -4.514 -12.843 11.091 1.00 98.38 90 ILE A C 1
ATOM 686 O O . ILE A 1 90 ? -4.806 -12.582 12.261 1.00 98.38 90 ILE A O 1
ATOM 690 N N . GLY A 1 91 ? -5.225 -12.390 10.056 1.00 98.25 91 GLY A N 1
ATOM 691 C CA . GLY A 1 91 ? -6.415 -11.541 10.167 1.00 98.25 91 GLY A CA 1
ATOM 692 C C . GLY A 1 91 ? -6.304 -10.168 9.499 1.00 98.25 91 GLY A C 1
ATOM 693 O O . GLY A 1 91 ? -7.226 -9.362 9.625 1.00 98.25 91 GLY A O 1
ATOM 694 N N . TYR A 1 92 ? -5.219 -9.875 8.776 1.00 98.56 92 TYR A N 1
ATOM 695 C CA . TYR A 1 92 ? -5.141 -8.657 7.968 1.00 98.56 92 TYR A CA 1
ATOM 696 C C . TYR A 1 92 ? -6.020 -8.769 6.722 1.00 98.56 92 TYR A C 1
ATOM 698 O O . TYR A 1 92 ? -6.113 -9.822 6.097 1.00 98.56 92 TYR A O 1
ATOM 706 N N . VAL A 1 93 ? -6.626 -7.651 6.319 1.00 97.94 93 VAL A N 1
ATOM 707 C CA . VAL A 1 93 ? -7.473 -7.586 5.112 1.00 97.94 93 VAL A CA 1
ATOM 708 C C . VAL A 1 93 ? -6.888 -6.700 4.014 1.00 97.94 93 VAL A C 1
ATOM 710 O O . VAL A 1 93 ? -7.369 -6.713 2.884 1.00 97.94 93 VAL A O 1
ATOM 713 N N . ILE A 1 94 ? -5.849 -5.923 4.336 1.00 98.19 94 ILE A N 1
ATOM 714 C CA . ILE A 1 94 ? -5.109 -5.079 3.393 1.00 98.19 94 ILE A CA 1
ATOM 715 C C . ILE A 1 94 ? -3.614 -5.253 3.664 1.00 98.19 94 ILE A C 1
ATOM 717 O O . ILE A 1 94 ? -3.184 -5.187 4.815 1.00 98.19 94 ILE A O 1
ATOM 721 N N . ALA A 1 95 ? -2.824 -5.397 2.603 1.00 97.38 95 ALA A N 1
ATOM 722 C CA . ALA A 1 95 ? -1.369 -5.313 2.645 1.00 97.38 95 ALA A CA 1
ATOM 723 C C . ALA A 1 95 ? -0.900 -4.204 1.694 1.00 97.38 95 ALA A C 1
ATOM 725 O O . ALA A 1 95 ? -1.272 -4.199 0.518 1.00 97.38 95 ALA A O 1
ATOM 726 N N . ALA A 1 96 ? -0.104 -3.255 2.190 1.00 97.31 96 ALA A N 1
ATOM 727 C CA . ALA A 1 96 ? 0.606 -2.300 1.342 1.00 97.31 96 ALA A CA 1
ATOM 728 C C . ALA A 1 96 ? 2.077 -2.665 1.205 1.00 97.31 96 ALA A C 1
ATOM 730 O O . ALA A 1 96 ? 2.728 -3.045 2.172 1.00 97.31 96 ALA A O 1
ATOM 731 N N . TYR A 1 97 ? 2.573 -2.434 -0.004 1.00 97.06 97 TYR A N 1
ATOM 732 C CA . TYR A 1 97 ? 3.935 -2.688 -0.454 1.00 97.06 97 TYR A CA 1
ATOM 733 C C . TYR A 1 97 ? 4.520 -1.371 -0.997 1.00 97.06 97 TYR A C 1
ATOM 735 O O . TYR A 1 97 ? 4.667 -1.198 -2.211 1.00 97.06 97 TYR A O 1
ATOM 743 N N . PRO A 1 98 ? 4.731 -0.351 -0.136 1.00 96.31 98 PRO A N 1
ATOM 744 C CA . PRO A 1 98 ? 4.937 1.028 -0.581 1.00 96.31 98 PRO A CA 1
ATOM 745 C C . PRO A 1 98 ? 6.254 1.251 -1.329 1.00 96.31 98 PRO A C 1
ATOM 747 O O . PRO A 1 98 ? 6.346 2.196 -2.112 1.00 96.31 98 PRO A O 1
ATOM 750 N N . LEU A 1 99 ? 7.279 0.423 -1.090 1.00 96.88 99 LEU A N 1
ATOM 751 C CA . LEU A 1 99 ? 8.613 0.618 -1.666 1.00 96.88 99 LEU A CA 1
ATOM 752 C C . LEU A 1 99 ? 8.958 -0.385 -2.772 1.00 96.88 99 LEU A C 1
ATOM 754 O O . LEU A 1 99 ? 9.888 -0.122 -3.531 1.00 96.88 99 LEU A O 1
ATOM 758 N N . SER A 1 100 ? 8.213 -1.478 -2.927 1.00 97.00 100 SER A N 1
ATOM 759 C CA . SER A 1 100 ? 8.580 -2.605 -3.797 1.00 97.00 100 SER A CA 1
ATOM 760 C C . SER A 1 100 ? 8.727 -2.192 -5.259 1.00 97.00 100 SER A C 1
ATOM 762 O O . SER A 1 100 ? 9.765 -2.418 -5.884 1.00 97.00 100 SER A O 1
ATOM 764 N N . LEU A 1 101 ? 7.714 -1.506 -5.803 1.00 98.06 101 LEU A N 1
ATOM 765 C CA . LEU A 1 101 ? 7.746 -1.031 -7.190 1.00 98.06 101 LEU A CA 1
ATOM 766 C C . LEU A 1 101 ? 8.808 0.052 -7.392 1.00 98.06 101 LEU A C 1
ATOM 768 O O . LEU A 1 101 ? 9.476 0.076 -8.425 1.00 98.06 101 LEU A O 1
ATOM 772 N N . MET A 1 102 ? 9.001 0.922 -6.399 1.00 97.81 102 MET A N 1
ATOM 773 C CA . MET A 1 102 ? 10.017 1.969 -6.457 1.00 97.81 102 MET A CA 1
ATOM 774 C C . MET A 1 102 ? 11.428 1.371 -6.473 1.00 97.81 102 MET A C 1
ATOM 776 O O . MET A 1 102 ? 12.236 1.741 -7.322 1.00 97.81 102 MET A O 1
ATOM 780 N N . ALA A 1 103 ? 11.717 0.417 -5.588 1.00 97.06 103 ALA A N 1
ATOM 781 C CA . ALA A 1 103 ? 12.999 -0.273 -5.525 1.00 97.06 103 ALA A CA 1
ATOM 782 C C . ALA A 1 103 ? 13.278 -1.059 -6.816 1.00 97.06 103 ALA A C 1
ATOM 784 O O . ALA A 1 103 ? 14.374 -0.962 -7.376 1.00 97.06 103 ALA A O 1
ATOM 785 N N . ALA A 1 104 ? 12.277 -1.773 -7.342 1.00 98.12 104 ALA A N 1
ATOM 786 C CA . ALA A 1 104 ? 12.385 -2.484 -8.614 1.00 98.12 104 ALA A CA 1
ATOM 787 C C . ALA A 1 104 ? 12.681 -1.527 -9.783 1.00 98.12 104 ALA A C 1
ATOM 789 O O . ALA A 1 104 ? 13.610 -1.766 -10.562 1.00 98.12 104 ALA A O 1
ATOM 790 N N . ALA A 1 105 ? 11.955 -0.409 -9.870 1.00 97.81 105 ALA A N 1
ATOM 791 C CA . ALA A 1 105 ? 12.173 0.608 -10.893 1.00 97.81 105 ALA A CA 1
ATOM 792 C C . ALA A 1 105 ? 13.566 1.243 -10.779 1.00 97.81 105 ALA A C 1
ATOM 794 O O . ALA A 1 105 ? 14.274 1.361 -11.778 1.00 97.81 105 ALA A O 1
ATOM 795 N N . MET A 1 106 ? 14.006 1.606 -9.571 1.00 98.19 106 MET A N 1
ATOM 796 C CA . MET A 1 106 ? 15.344 2.160 -9.331 1.00 98.19 106 MET A CA 1
ATOM 797 C C . MET A 1 106 ? 16.450 1.187 -9.739 1.00 98.19 106 MET A C 1
ATOM 799 O O . MET A 1 106 ? 17.433 1.593 -10.366 1.00 98.19 106 MET A O 1
ATOM 803 N N . ARG A 1 107 ? 16.279 -0.108 -9.460 1.00 98.19 107 ARG A N 1
ATOM 804 C CA . ARG A 1 107 ? 17.221 -1.142 -9.897 1.00 98.19 107 ARG A CA 1
ATOM 805 C C . ARG A 1 107 ? 17.297 -1.231 -11.424 1.00 98.19 107 ARG A C 1
ATOM 807 O O . ARG A 1 107 ? 18.395 -1.271 -11.971 1.00 98.19 107 ARG A O 1
ATOM 814 N N . ALA A 1 108 ? 16.160 -1.204 -12.118 1.00 97.94 108 ALA A N 1
ATOM 815 C CA . ALA A 1 108 ? 16.137 -1.205 -13.581 1.00 97.94 108 ALA A CA 1
ATOM 816 C C . ALA A 1 108 ? 16.788 0.061 -14.170 1.00 97.94 108 ALA A C 1
ATOM 818 O O . ALA A 1 108 ? 17.643 -0.029 -15.051 1.00 97.94 108 ALA A O 1
ATOM 819 N N . MET A 1 109 ? 16.448 1.240 -13.636 1.00 98.44 109 MET A N 1
ATOM 820 C CA . MET A 1 109 ? 17.014 2.521 -14.072 1.00 98.44 109 MET A CA 1
ATOM 821 C C . MET A 1 109 ? 18.536 2.557 -13.908 1.00 98.44 109 MET A C 1
ATOM 823 O O . MET A 1 109 ? 19.251 2.919 -14.840 1.00 98.44 109 MET A O 1
ATOM 827 N N . THR A 1 110 ? 19.048 2.146 -12.747 1.00 98.44 110 THR A N 1
ATOM 828 C CA . THR A 1 110 ? 20.496 2.111 -12.488 1.00 98.44 110 THR A CA 1
ATOM 829 C C . THR A 1 110 ? 21.221 1.092 -13.369 1.00 98.44 110 THR A C 1
ATOM 831 O O . THR A 1 110 ? 22.308 1.396 -13.858 1.00 98.44 110 THR A O 1
ATOM 834 N N . GLY A 1 111 ? 20.607 -0.062 -13.658 1.00 98.19 111 GLY A N 1
ATOM 835 C CA . GLY A 1 111 ? 21.132 -1.037 -14.620 1.00 98.19 111 GLY A CA 1
ATOM 836 C C . GLY A 1 111 ? 21.292 -0.454 -16.028 1.00 98.19 111 GLY A C 1
ATOM 837 O O . GLY A 1 111 ? 22.372 -0.527 -16.616 1.00 98.19 111 GLY A O 1
ATOM 838 N N . VAL A 1 112 ? 20.250 0.206 -16.544 1.00 98.44 112 VAL A N 1
ATOM 839 C CA . VAL A 1 112 ? 20.279 0.851 -17.869 1.00 98.44 112 VAL A CA 1
ATOM 840 C C . VAL A 1 112 ? 21.301 1.991 -17.926 1.00 98.44 112 VAL A C 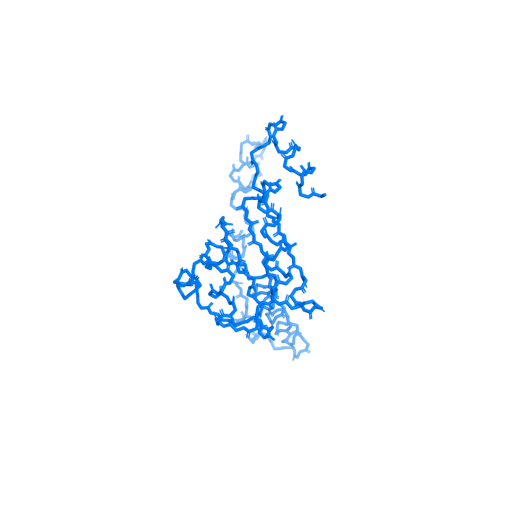1
ATOM 842 O O . VAL A 1 112 ? 22.037 2.102 -18.908 1.00 98.44 112 VAL A O 1
ATOM 845 N N . LEU A 1 113 ? 21.388 2.821 -16.881 1.00 98.56 113 LEU A N 1
ATOM 846 C CA . LEU A 1 113 ? 22.385 3.895 -16.792 1.00 98.56 113 LEU A CA 1
ATOM 847 C C . LEU A 1 113 ? 23.821 3.353 -16.763 1.00 98.56 113 LEU A C 1
ATOM 849 O O . LEU A 1 113 ? 24.704 3.941 -17.386 1.00 98.56 113 LEU A O 1
ATOM 853 N N . GLY A 1 114 ? 24.053 2.222 -16.090 1.00 98.50 114 GLY A N 1
ATOM 854 C CA . GLY A 1 114 ? 25.339 1.524 -16.110 1.00 98.50 114 GLY A CA 1
ATOM 855 C C . GLY A 1 114 ? 25.734 1.088 -17.522 1.00 98.50 114 GLY A C 1
ATOM 856 O O . GLY A 1 114 ? 26.814 1.439 -17.989 1.00 98.50 114 GLY A O 1
ATOM 857 N N . ALA A 1 115 ? 24.828 0.424 -18.246 1.00 98.38 115 ALA A N 1
ATOM 858 C CA . ALA A 1 115 ? 25.081 0.007 -19.628 1.00 98.38 115 ALA A CA 1
ATOM 859 C C . ALA A 1 115 ? 25.330 1.199 -20.575 1.00 98.38 115 ALA A C 1
ATOM 861 O O . ALA A 1 115 ? 26.174 1.119 -21.465 1.00 98.38 115 ALA A O 1
ATOM 862 N N . LEU A 1 116 ? 24.638 2.329 -20.367 1.00 98.25 116 LEU A N 1
ATOM 863 C CA . LEU A 1 116 ? 24.892 3.571 -21.107 1.00 98.25 116 LEU A CA 1
ATOM 864 C C . LEU A 1 116 ? 26.293 4.133 -20.843 1.00 98.25 116 LEU A C 1
ATOM 866 O O . LEU A 1 116 ? 26.970 4.524 -21.791 1.00 98.25 116 LEU A O 1
ATOM 870 N N . ARG A 1 117 ? 26.726 4.167 -19.577 1.00 98.44 117 ARG A N 1
ATOM 871 C CA . ARG A 1 117 ? 28.073 4.615 -19.191 1.00 98.44 117 ARG A CA 1
ATOM 872 C C . ARG A 1 117 ? 29.154 3.759 -19.854 1.00 98.44 117 ARG A C 1
ATOM 874 O O . ARG A 1 117 ? 30.153 4.304 -20.313 1.00 98.44 117 ARG A O 1
ATOM 881 N N . ASP A 1 118 ? 28.938 2.449 -19.908 1.00 98.25 118 ASP A N 1
ATOM 882 C CA . ASP A 1 118 ? 29.931 1.481 -20.385 1.00 98.25 118 ASP A CA 1
ATOM 883 C C . ASP A 1 118 ? 29.894 1.290 -21.919 1.00 98.25 118 ASP A C 1
ATOM 885 O O . ASP A 1 118 ? 30.755 0.621 -22.486 1.00 98.25 118 ASP A O 1
ATOM 889 N N . GLY A 1 119 ? 28.921 1.895 -22.613 1.00 98.00 119 GLY A N 1
ATOM 890 C CA . GLY A 1 119 ? 28.751 1.776 -24.066 1.00 98.00 119 GLY A CA 1
ATOM 891 C C . GLY A 1 119 ? 28.197 0.422 -24.535 1.00 98.00 119 GLY A C 1
ATOM 892 O O . GLY A 1 119 ? 28.197 0.141 -25.736 1.00 98.00 119 GLY A O 1
ATOM 893 N N . ASP A 1 120 ? 27.699 -0.415 -23.620 1.00 97.94 120 ASP A N 1
ATOM 894 C CA . ASP A 1 120 ? 27.190 -1.752 -23.927 1.00 97.94 120 ASP A CA 1
ATOM 895 C C . ASP A 1 120 ? 25.749 -1.691 -24.459 1.00 97.94 120 ASP A C 1
ATOM 897 O O . ASP A 1 120 ? 24.755 -1.653 -23.725 1.00 97.94 120 ASP A O 1
ATOM 901 N N . THR A 1 121 ? 25.631 -1.678 -25.786 1.00 97.06 121 THR A N 1
ATOM 902 C CA . THR A 1 121 ? 24.332 -1.612 -26.463 1.00 97.06 121 THR A CA 1
ATOM 903 C C . THR A 1 121 ? 23.527 -2.902 -26.313 1.00 97.06 121 THR A C 1
ATOM 905 O O . THR A 1 121 ? 22.302 -2.826 -26.207 1.00 97.06 121 THR A O 1
ATOM 908 N N . GLN A 1 122 ? 24.182 -4.066 -26.275 1.00 96.88 122 GLN A N 1
ATOM 909 C CA . GLN A 1 122 ? 23.495 -5.354 -26.186 1.00 96.88 122 GLN A CA 1
ATOM 910 C C . GLN A 1 122 ? 22.881 -5.535 -24.795 1.00 96.88 122 GLN A C 1
ATOM 912 O O . GLN A 1 122 ? 21.688 -5.835 -24.690 1.00 96.88 122 GLN A O 1
ATOM 917 N N . ALA A 1 123 ? 23.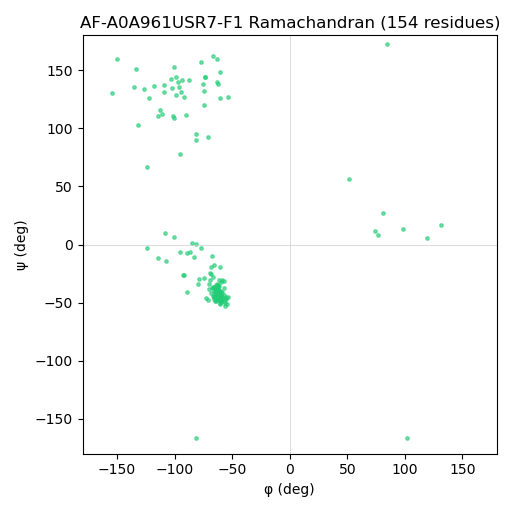652 -5.270 -23.735 1.00 96.50 123 ALA A N 1
ATOM 918 C CA . ALA A 1 123 ? 23.139 -5.302 -22.370 1.00 96.50 123 ALA A CA 1
ATOM 919 C C . ALA A 1 123 ? 21.991 -4.302 -22.198 1.00 96.50 123 ALA A C 1
ATOM 921 O O . ALA A 1 123 ? 20.928 -4.666 -21.692 1.00 96.50 123 ALA A O 1
ATOM 922 N N . ARG A 1 124 ? 22.152 -3.067 -22.700 1.00 96.81 124 ARG A N 1
ATOM 923 C CA . ARG A 1 124 ? 21.100 -2.045 -22.644 1.00 96.81 124 ARG A CA 1
ATOM 924 C C . ARG A 1 124 ? 19.804 -2.515 -23.296 1.00 96.81 124 ARG A C 1
ATOM 926 O O . ARG A 1 124 ? 18.756 -2.394 -22.676 1.00 96.81 124 ARG A O 1
ATOM 933 N N . GLN A 1 125 ? 19.861 -3.036 -24.522 1.00 95.62 125 GLN A N 1
ATOM 934 C CA . GLN A 1 125 ? 18.666 -3.467 -25.254 1.00 95.62 125 GLN A CA 1
ATOM 935 C C . GLN A 1 125 ? 17.944 -4.627 -24.564 1.00 95.62 125 GLN A C 1
ATOM 937 O O . GLN A 1 125 ? 16.719 -4.644 -24.562 1.00 95.62 125 GLN A O 1
ATOM 942 N N . SER A 1 126 ? 18.677 -5.543 -23.924 1.00 96.38 126 SER A N 1
ATOM 943 C CA . SER A 1 126 ? 18.077 -6.680 -23.211 1.00 96.38 126 SER A CA 1
ATOM 944 C C . SER A 1 126 ? 17.232 -6.294 -21.986 1.00 96.38 126 SER A C 1
ATOM 946 O O . SER A 1 126 ? 16.432 -7.100 -21.522 1.00 96.38 126 SER A O 1
ATOM 948 N N . MET A 1 127 ? 17.394 -5.071 -21.466 1.00 96.50 127 MET A N 1
ATOM 949 C CA . MET A 1 127 ? 16.662 -4.560 -20.299 1.00 96.50 127 MET A CA 1
ATOM 950 C C . MET A 1 127 ? 15.414 -3.739 -20.657 1.00 96.50 127 MET A C 1
ATOM 952 O O . MET A 1 127 ? 14.691 -3.319 -19.755 1.00 96.50 127 MET A O 1
ATOM 956 N N . LEU A 1 128 ? 15.181 -3.445 -21.939 1.00 96.31 128 LEU A N 1
ATOM 957 C CA . LEU A 1 128 ? 14.086 -2.577 -22.372 1.00 96.31 128 LEU A CA 1
ATOM 958 C C . LEU A 1 128 ? 12.884 -3.398 -22.839 1.00 96.31 128 LEU A C 1
ATOM 960 O O . LEU A 1 128 ? 13.042 -4.418 -23.504 1.00 96.31 128 LEU A O 1
ATOM 964 N N . MET A 1 129 ? 11.683 -2.889 -22.560 1.00 96.06 129 MET A N 1
ATOM 965 C CA . MET A 1 129 ? 10.492 -3.270 -23.323 1.00 96.06 129 MET A CA 1
ATOM 966 C C . MET A 1 129 ? 10.691 -2.877 -24.788 1.00 96.06 129 MET A C 1
ATOM 968 O O . MET A 1 129 ? 11.346 -1.867 -25.084 1.00 96.06 129 MET A O 1
ATOM 972 N N . ASP A 1 130 ? 10.102 -3.637 -25.708 1.00 95.56 130 ASP A N 1
ATOM 973 C CA . ASP A 1 130 ? 10.055 -3.194 -27.094 1.00 95.56 130 ASP A CA 1
ATOM 974 C C . ASP A 1 130 ? 9.168 -1.943 -27.242 1.00 95.56 130 ASP A C 1
ATOM 976 O O . ASP A 1 130 ? 8.382 -1.568 -26.365 1.00 95.56 130 ASP A O 1
ATOM 980 N N . PHE A 1 131 ? 9.328 -1.241 -28.363 1.00 94.25 131 PHE A N 1
ATOM 981 C CA . PHE A 1 131 ? 8.635 0.028 -28.572 1.00 94.25 131 PHE A CA 1
ATOM 982 C C . PHE A 1 131 ? 7.111 -0.128 -28.692 1.00 94.25 131 PHE A C 1
ATOM 984 O O . PHE A 1 131 ? 6.377 0.807 -28.363 1.00 94.25 131 PHE A O 1
ATOM 991 N N . ALA A 1 132 ? 6.628 -1.280 -29.165 1.00 94.62 132 ALA A N 1
ATOM 992 C CA . ALA A 1 132 ? 5.201 -1.541 -29.289 1.00 94.62 132 ALA A CA 1
ATOM 993 C C . ALA A 1 132 ? 4.575 -1.762 -27.905 1.00 94.62 132 ALA A C 1
ATOM 995 O O . ALA A 1 132 ? 3.579 -1.108 -27.590 1.00 94.62 132 ALA A O 1
ATOM 996 N N . GLU A 1 133 ? 5.203 -2.577 -27.051 1.00 95.75 133 GLU A N 1
ATOM 997 C CA . GLU A 1 133 ? 4.781 -2.764 -25.662 1.00 95.75 133 GLU A CA 1
ATOM 998 C C . GLU A 1 133 ? 4.825 -1.435 -24.904 1.00 95.75 133 GLU A C 1
ATOM 1000 O O . GLU A 1 133 ? 3.842 -1.067 -24.262 1.00 95.75 133 GLU A O 1
ATOM 1005 N N . LEU A 1 134 ? 5.911 -0.660 -25.017 1.00 95.25 134 LEU A N 1
ATOM 1006 C CA . LEU A 1 134 ? 6.010 0.626 -24.324 1.00 95.25 134 LEU A CA 1
ATOM 1007 C C . LEU A 1 134 ? 4.845 1.552 -24.692 1.00 95.25 134 LEU A C 1
ATOM 1009 O O . LEU A 1 134 ? 4.211 2.118 -23.803 1.00 95.25 134 LEU A O 1
ATOM 1013 N N . ARG A 1 135 ? 4.530 1.679 -25.988 1.00 94.69 135 ARG A N 1
ATOM 1014 C CA . ARG A 1 135 ? 3.397 2.482 -26.471 1.00 94.69 135 ARG A CA 1
ATOM 1015 C C . ARG A 1 135 ? 2.058 2.016 -25.908 1.00 94.69 135 ARG A C 1
ATOM 1017 O O . ARG A 1 135 ? 1.220 2.855 -25.575 1.00 94.69 135 ARG A O 1
ATOM 1024 N N . GLN A 1 136 ? 1.857 0.704 -25.832 1.00 94.69 136 GLN A N 1
ATOM 1025 C CA . GLN A 1 136 ? 0.649 0.122 -25.265 1.00 94.69 136 GLN A CA 1
ATOM 1026 C C . GLN A 1 136 ? 0.533 0.475 -23.777 1.00 94.69 136 GLN A C 1
ATOM 1028 O O . GLN A 1 136 ? -0.493 0.990 -23.342 1.00 94.69 136 GLN A O 1
ATOM 1033 N N . ARG A 1 137 ? 1.611 0.289 -23.003 1.00 95.19 137 ARG A N 1
ATOM 1034 C CA . ARG A 1 137 ? 1.644 0.560 -21.555 1.00 95.19 137 ARG A CA 1
ATOM 1035 C C . ARG A 1 137 ? 1.403 2.029 -21.207 1.00 95.19 137 ARG A C 1
ATOM 1037 O O . ARG A 1 137 ? 0.794 2.304 -20.180 1.00 95.19 137 ARG A O 1
ATOM 1044 N N . VAL A 1 138 ? 1.872 2.965 -22.037 1.00 95.62 138 VAL A N 1
ATOM 1045 C CA . VAL A 1 138 ? 1.663 4.411 -21.817 1.00 95.62 138 VAL A CA 1
ATOM 1046 C C . VAL A 1 138 ? 0.321 4.930 -22.357 1.00 95.62 138 VAL A C 1
ATOM 1048 O O . VAL A 1 138 ? 0.055 6.124 -22.245 1.00 95.62 138 VAL A O 1
ATOM 1051 N N . GLY A 1 139 ? -0.523 4.067 -22.939 1.00 95.06 139 GLY A N 1
ATOM 1052 C CA . GLY A 1 139 ? -1.895 4.414 -23.332 1.00 95.06 139 GLY A CA 1
ATOM 1053 C C . GLY A 1 139 ? -2.027 5.154 -24.668 1.00 95.06 139 GLY A C 1
ATOM 1054 O O . GLY A 1 139 ? -2.970 5.921 -24.862 1.00 95.06 139 GLY A O 1
ATOM 1055 N N . PHE A 1 140 ? -1.096 4.962 -25.612 1.00 92.12 140 PHE A N 1
ATOM 1056 C CA . PHE A 1 140 ? -1.200 5.615 -26.927 1.00 92.12 140 PHE A CA 1
ATOM 1057 C C . PHE A 1 140 ? -2.439 5.167 -27.711 1.00 92.12 140 PHE A C 1
ATOM 1059 O O . PHE A 1 140 ? -3.016 5.966 -28.445 1.00 92.12 140 PHE A O 1
ATOM 1066 N N . GLU A 1 141 ? -2.847 3.907 -27.572 1.00 89.44 141 GLU A N 1
ATOM 1067 C CA . GLU A 1 141 ? -4.017 3.365 -28.270 1.00 89.44 141 GLU A CA 1
ATOM 1068 C C . GLU A 1 141 ? -5.309 4.049 -27.808 1.00 89.44 141 GLU A C 1
ATOM 1070 O O . GLU A 1 141 ? -6.037 4.583 -28.648 1.00 89.44 141 GLU A O 1
ATOM 1075 N N . ASP A 1 142 ? -5.513 4.161 -26.492 1.00 92.06 142 ASP A N 1
ATOM 1076 C CA . ASP A 1 142 ? -6.655 4.863 -25.894 1.00 92.06 142 ASP A CA 1
ATOM 1077 C C . ASP A 1 142 ? -6.722 6.325 -26.360 1.00 92.06 142 ASP A C 1
ATOM 1079 O O . ASP A 1 142 ? -7.781 6.834 -26.740 1.00 92.06 142 ASP A O 1
ATOM 1083 N N . TYR A 1 143 ? -5.569 7.004 -26.399 1.00 90.44 143 TYR A N 1
ATOM 1084 C CA . TYR A 1 143 ? -5.477 8.369 -26.915 1.00 90.44 143 TYR A CA 1
ATOM 1085 C C . TYR A 1 143 ? -5.909 8.462 -28.388 1.00 90.44 143 TYR A C 1
ATOM 1087 O O . TYR A 1 143 ? -6.650 9.375 -28.777 1.00 90.44 143 TYR A O 1
ATOM 1095 N N . TYR A 1 144 ? -5.462 7.534 -29.238 1.00 90.19 144 TYR A N 1
ATOM 1096 C CA . TYR A 1 144 ? -5.834 7.531 -30.652 1.00 90.19 144 TYR A CA 1
ATOM 1097 C C . TYR A 1 144 ? -7.317 7.228 -30.872 1.00 90.19 144 TYR A C 1
ATOM 1099 O O . TYR A 1 144 ? -7.936 7.859 -31.733 1.00 90.19 144 TYR A O 1
ATOM 1107 N N . GLU A 1 145 ? -7.904 6.326 -30.086 1.00 90.94 145 GLU A N 1
ATOM 1108 C CA . GLU A 1 145 ? -9.335 6.032 -30.149 1.00 90.94 145 GLU A CA 1
ATOM 1109 C C . GLU A 1 145 ? -10.174 7.260 -29.769 1.00 90.94 145 GLU A C 1
ATOM 1111 O O . GLU A 1 145 ? -11.094 7.648 -30.498 1.00 90.94 145 GLU A O 1
ATOM 1116 N N . GLN A 1 146 ? -9.823 7.931 -28.668 1.00 90.44 146 GLN A N 1
ATOM 1117 C CA . GLN A 1 146 ? -10.517 9.142 -28.234 1.00 90.44 146 GLN A CA 1
ATOM 1118 C C . GLN A 1 146 ? -10.369 10.280 -29.250 1.00 90.44 146 GLN A C 1
ATOM 1120 O O . GLN A 1 146 ? -11.355 10.925 -29.616 1.00 90.44 146 GLN A O 1
ATOM 1125 N N . SER A 1 147 ? -9.150 10.512 -29.747 1.00 89.94 147 SER A N 1
ATOM 1126 C CA . SER A 1 147 ? -8.864 11.601 -30.689 1.00 89.94 147 SER A CA 1
ATOM 1127 C C . SER A 1 147 ? -9.481 11.390 -32.077 1.00 89.94 147 SER A C 1
ATOM 1129 O O . SER A 1 147 ? -9.779 12.370 -32.762 1.00 89.94 147 SER A O 1
ATOM 1131 N N . ALA A 1 148 ? -9.752 10.147 -32.495 1.00 89.38 148 ALA A N 1
ATOM 1132 C CA . ALA A 1 148 ? -10.380 9.850 -33.785 1.00 89.38 148 ALA A CA 1
ATOM 1133 C C . ALA A 1 148 ? -11.749 10.533 -33.967 1.00 89.38 148 ALA A C 1
ATOM 1135 O O . ALA A 1 148 ? -12.086 10.937 -35.079 1.00 89.38 148 AL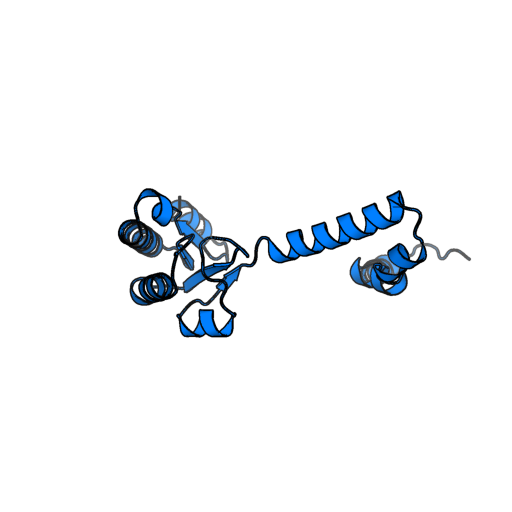A A O 1
ATOM 1136 N N . ARG A 1 149 ? -12.504 10.737 -32.879 1.00 87.25 149 ARG A N 1
ATOM 1137 C CA . ARG A 1 149 ? -13.816 11.415 -32.887 1.00 87.25 149 ARG A CA 1
ATOM 1138 C C . ARG A 1 149 ? -13.729 12.909 -33.206 1.00 87.25 149 ARG A C 1
ATOM 1140 O O . ARG A 1 149 ? -14.720 13.510 -33.606 1.00 87.25 149 ARG A O 1
ATOM 1147 N N . TYR A 1 150 ? -12.546 13.495 -33.039 1.00 86.06 150 TYR A N 1
ATOM 1148 C CA . TYR A 1 150 ? -12.268 14.917 -33.249 1.00 86.06 150 TYR A CA 1
ATOM 1149 C C . TYR A 1 150 ? -11.431 15.168 -34.504 1.00 86.06 150 TYR A C 1
ATOM 1151 O O . TYR A 1 150 ? -10.932 16.275 -34.710 1.00 86.06 150 TYR A O 1
ATOM 1159 N N . ARG A 1 151 ? -11.239 14.141 -35.340 1.00 75.62 151 ARG A N 1
ATOM 1160 C CA . ARG A 1 151 ? -10.395 14.223 -36.530 1.00 75.62 151 ARG A CA 1
ATOM 1161 C C . ARG A 1 151 ? -11.086 15.102 -37.580 1.00 75.62 151 ARG A C 1
ATOM 1163 O O . ARG A 1 151 ? -11.899 14.631 -38.365 1.00 75.62 151 ARG A O 1
ATOM 1170 N N . SER A 1 152 ? -10.772 16.397 -37.567 1.00 69.44 152 SER A N 1
ATOM 1171 C CA . SER A 1 152 ? -11.331 17.404 -38.482 1.00 69.44 152 SER A CA 1
ATOM 1172 C C . SER A 1 152 ? -10.617 17.470 -39.837 1.00 69.44 152 SER A C 1
ATOM 1174 O O . SER A 1 152 ? -11.118 18.092 -40.767 1.00 69.44 152 SER A O 1
ATOM 1176 N N . SER A 1 153 ? -9.464 16.811 -39.975 1.00 57.78 153 SER A N 1
ATOM 1177 C CA . SER A 1 153 ? -8.801 16.546 -41.256 1.00 57.78 153 SER A CA 1
ATOM 1178 C C . SER A 1 153 ? -7.916 15.304 -41.122 1.00 57.78 153 SER A C 1
ATOM 1180 O O . SER A 1 153 ? -7.165 15.164 -40.154 1.00 57.78 153 SER A O 1
ATOM 1182 N N . ALA A 1 154 ? -8.038 14.364 -42.058 1.00 55.97 154 ALA A N 1
ATOM 1183 C CA . ALA A 1 154 ? -7.027 13.330 -42.245 1.00 55.97 154 ALA A CA 1
ATOM 1184 C C . ALA A 1 154 ? -5.827 13.980 -42.950 1.00 55.97 154 ALA A C 1
ATOM 1186 O O . ALA A 1 154 ? -6.021 14.800 -43.844 1.00 55.97 154 ALA A O 1
ATOM 1187 N N . ARG A 1 155 ? -4.598 13.666 -42.529 1.00 52.03 155 ARG A N 1
ATOM 1188 C CA . ARG A 1 155 ? -3.433 13.941 -43.376 1.00 52.03 155 ARG A CA 1
ATOM 1189 C C . ARG A 1 155 ? -3.439 12.893 -44.489 1.00 52.03 155 ARG A C 1
ATOM 1191 O O . ARG A 1 155 ? -3.440 11.708 -44.153 1.00 52.03 155 ARG A O 1
ATOM 1198 N N . ASP A 1 156 ? -3.513 13.365 -45.734 1.00 44.53 156 ASP A N 1
ATOM 1199 C CA . ASP A 1 156 ? -3.323 12.570 -46.957 1.00 44.53 156 ASP A CA 1
ATOM 1200 C C . ASP A 1 156 ? -1.958 11.862 -46.966 1.00 44.53 156 ASP A C 1
ATOM 1202 O O . ASP A 1 156 ? -0.972 12.466 -46.469 1.00 44.53 156 ASP A O 1
#

Radius of gyration: 23.25 Å; Cα contacts (8 Å, |Δi|>4): 186; chains: 1; bounding box: 52×34×71 Å